Protein AF-A0A2Z6QZA8-F1 (afdb_monomer_lite)

pLDDT: mean 81.31, std 18.24, range [42.62, 97.81]

Organism: NCBI:txid94130

Structure (mmCIF, N/CA/C/O backbone):
data_AF-A0A2Z6QZA8-F1
#
_entry.id   AF-A0A2Z6QZA8-F1
#
loop_
_atom_site.group_PDB
_atom_site.id
_atom_site.type_symbol
_atom_site.label_atom_id
_atom_site.label_alt_id
_atom_site.label_comp_id
_atom_site.label_asym_id
_atom_site.label_entity_id
_atom_site.label_seq_id
_atom_site.pdbx_PDB_ins_code
_atom_site.Cartn_x
_atom_site.Cartn_y
_atom_site.Cartn_z
_atom_site.occupancy
_atom_site.B_iso_or_equiv
_atom_site.auth_seq_id
_atom_site.auth_comp_id
_atom_site.auth_asym_id
_atom_site.auth_atom_id
_atom_site.pdbx_PDB_model_num
ATOM 1 N N . MET A 1 1 ? -10.253 8.310 -7.031 1.00 84.69 1 MET A N 1
ATOM 2 C CA . MET A 1 1 ? -10.691 8.064 -5.637 1.00 84.69 1 MET A CA 1
ATOM 3 C C . MET A 1 1 ? -10.458 6.592 -5.333 1.00 84.69 1 MET A C 1
ATOM 5 O O . MET A 1 1 ? -10.666 5.814 -6.248 1.00 84.69 1 MET A O 1
ATOM 9 N N . TRP A 1 2 ? -9.974 6.225 -4.141 1.00 93.06 2 TRP A N 1
ATOM 10 C CA . TRP A 1 2 ? -9.737 4.814 -3.791 1.00 93.06 2 TRP A CA 1
ATOM 11 C C . TRP A 1 2 ? -11.050 4.126 -3.397 1.00 93.06 2 TRP A C 1
ATOM 13 O O . TRP A 1 2 ? -11.769 4.650 -2.540 1.00 93.06 2 TRP A O 1
ATOM 23 N N . THR A 1 3 ? -11.350 2.975 -3.994 1.00 94.88 3 THR A N 1
ATOM 24 C CA . THR A 1 3 ? -12.508 2.137 -3.651 1.00 94.88 3 THR A CA 1
ATOM 25 C C . THR A 1 3 ? -12.230 1.273 -2.420 1.00 94.88 3 THR A C 1
ATOM 27 O O . THR A 1 3 ? -11.092 1.153 -1.960 1.00 94.88 3 THR A O 1
ATOM 30 N N . TYR A 1 4 ? -13.277 0.675 -1.844 1.00 91.50 4 TYR A N 1
ATOM 31 C CA . TYR A 1 4 ? -13.115 -0.209 -0.687 1.00 91.50 4 TYR A CA 1
ATOM 32 C C . TYR A 1 4 ? -12.234 -1.421 -1.018 1.00 91.50 4 TYR A C 1
ATOM 34 O O . TYR A 1 4 ? -11.314 -1.718 -0.260 1.00 91.50 4 TYR A O 1
ATOM 42 N N . ASP A 1 5 ? -12.452 -2.058 -2.168 1.00 94.69 5 ASP A N 1
ATOM 43 C CA . ASP A 1 5 ? -11.716 -3.262 -2.564 1.00 94.69 5 ASP A CA 1
ATOM 44 C C . ASP A 1 5 ? -10.236 -2.976 -2.850 1.00 94.69 5 ASP A C 1
ATOM 46 O O . ASP A 1 5 ? -9.366 -3.767 -2.480 1.00 94.69 5 ASP A O 1
ATOM 50 N N . GLU A 1 6 ? -9.926 -1.814 -3.432 1.00 96.06 6 GLU A N 1
ATOM 51 C CA . GLU A 1 6 ? -8.546 -1.361 -3.642 1.00 96.06 6 GLU A CA 1
ATOM 52 C C . GLU A 1 6 ? -7.816 -1.133 -2.315 1.00 96.06 6 GLU A C 1
ATOM 54 O O . GLU A 1 6 ? -6.677 -1.572 -2.144 1.00 96.06 6 GLU A O 1
ATOM 59 N N . VAL A 1 7 ? -8.472 -0.472 -1.352 1.00 94.75 7 VAL A N 1
ATOM 60 C CA . VAL A 1 7 ? -7.892 -0.243 -0.020 1.00 94.75 7 VAL A CA 1
ATOM 61 C C . VAL A 1 7 ? -7.746 -1.556 0.744 1.00 94.75 7 VAL A C 1
ATOM 63 O O . VAL A 1 7 ? -6.718 -1.782 1.382 1.00 94.75 7 VAL A O 1
ATOM 66 N N . ARG A 1 8 ? -8.732 -2.453 0.650 1.00 93.81 8 ARG A N 1
ATOM 67 C CA . ARG A 1 8 ? -8.677 -3.777 1.274 1.00 93.81 8 ARG A CA 1
ATOM 68 C C . ARG A 1 8 ? -7.508 -4.590 0.726 1.00 93.81 8 ARG A C 1
ATOM 70 O O . ARG A 1 8 ? -6.765 -5.185 1.502 1.00 93.81 8 ARG A O 1
ATOM 77 N N . MET A 1 9 ? -7.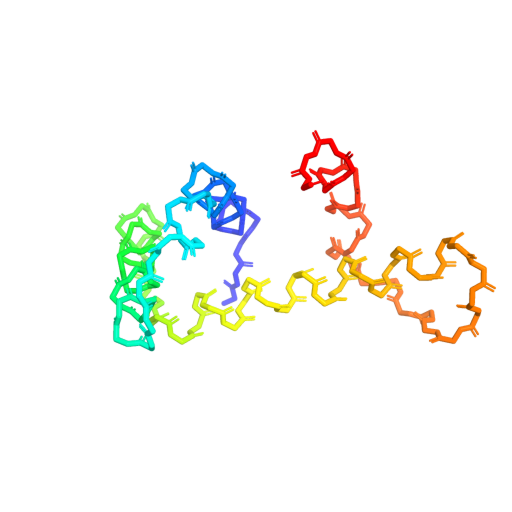291 -4.566 -0.590 1.00 96.44 9 MET A N 1
ATOM 78 C CA . MET A 1 9 ? -6.130 -5.205 -1.209 1.00 96.44 9 MET A CA 1
ATOM 79 C C . MET A 1 9 ? -4.812 -4.575 -0.737 1.00 96.44 9 MET A C 1
ATOM 81 O O . MET A 1 9 ? -3.903 -5.313 -0.370 1.00 96.44 9 MET A O 1
ATOM 85 N N . LEU A 1 10 ? -4.720 -3.241 -0.679 1.00 95.69 10 LEU A N 1
ATOM 86 C CA . LEU A 1 10 ? -3.539 -2.529 -0.174 1.00 95.69 10 LEU A CA 1
ATOM 87 C C . LEU A 1 10 ? -3.170 -2.966 1.253 1.00 95.69 10 LEU A C 1
ATOM 89 O O . LEU A 1 10 ? -2.008 -3.266 1.525 1.00 95.69 10 LEU A O 1
ATOM 93 N N . ILE A 1 11 ? -4.153 -3.031 2.154 1.00 93.12 11 ILE A N 1
ATOM 94 C CA . ILE A 1 11 ? -3.950 -3.462 3.545 1.00 93.12 11 ILE A CA 1
ATOM 95 C C . ILE A 1 11 ? -3.530 -4.933 3.600 1.00 93.12 11 ILE A C 1
ATOM 97 O O . ILE A 1 11 ? -2.589 -5.267 4.317 1.00 93.12 11 ILE A O 1
ATOM 101 N N . ASN A 1 12 ? -4.183 -5.807 2.833 1.00 93.62 12 ASN A N 1
ATOM 102 C CA . ASN A 1 12 ? -3.874 -7.237 2.826 1.00 93.62 12 ASN A CA 1
ATOM 103 C C . ASN A 1 12 ? -2.459 -7.524 2.320 1.00 93.62 12 ASN A C 1
ATOM 105 O O . ASN A 1 12 ? -1.740 -8.291 2.954 1.00 93.62 12 ASN A O 1
ATOM 109 N N . GLU A 1 13 ? -2.033 -6.887 1.226 1.00 94.44 13 GLU A N 1
ATOM 110 C CA . GLU A 1 13 ? -0.654 -6.998 0.737 1.00 94.44 13 GLU A CA 1
ATOM 111 C C . GLU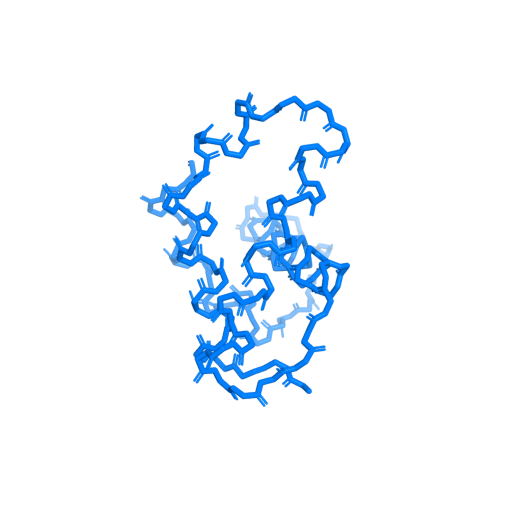 A 1 13 ? 0.336 -6.501 1.794 1.00 94.44 13 GLU A C 1
ATOM 113 O O . GLU A 1 13 ? 1.366 -7.128 2.038 1.00 94.44 13 GLU A O 1
ATOM 118 N N . ARG A 1 14 ? 0.002 -5.402 2.482 1.00 93.31 14 ARG A N 1
ATOM 119 C CA . ARG A 1 14 ? 0.880 -4.832 3.500 1.00 93.31 14 ARG A CA 1
ATOM 120 C C . ARG A 1 14 ? 0.989 -5.691 4.757 1.00 93.31 14 ARG A C 1
ATOM 122 O O . ARG A 1 14 ? 2.079 -5.750 5.315 1.00 93.31 14 ARG A O 1
ATOM 129 N N . LYS A 1 15 ? -0.096 -6.361 5.160 1.00 90.00 15 LYS A N 1
ATOM 130 C CA . LYS A 1 15 ? -0.127 -7.353 6.248 1.00 90.00 15 LYS A CA 1
ATOM 131 C C . LYS A 1 15 ? 0.641 -8.620 5.874 1.00 90.00 15 LYS A C 1
ATOM 133 O O . LYS A 1 15 ? 1.459 -9.083 6.660 1.00 90.00 15 LYS A O 1
ATOM 138 N N . LYS A 1 16 ? 0.405 -9.149 4.670 1.00 92.44 16 LYS A N 1
ATOM 139 C CA . LYS A 1 16 ? 1.046 -10.368 4.163 1.00 92.44 16 LYS A CA 1
ATOM 140 C C . LYS A 1 16 ? 2.566 -10.229 4.089 1.00 92.44 16 LYS A C 1
ATOM 142 O O . LYS A 1 16 ? 3.276 -11.105 4.563 1.00 92.44 16 LYS A O 1
ATOM 147 N N . ASP A 1 17 ? 3.047 -9.115 3.544 1.00 90.44 17 ASP A N 1
ATOM 148 C CA . ASP A 1 17 ? 4.479 -8.874 3.352 1.00 90.44 17 ASP A CA 1
ATOM 149 C C . ASP A 1 17 ? 5.045 -7.937 4.437 1.00 90.44 17 ASP A C 1
ATOM 151 O O . ASP A 1 17 ? 6.026 -7.231 4.196 1.00 90.44 17 ASP A O 1
ATOM 155 N N . ASN A 1 18 ? 4.432 -7.873 5.629 1.00 90.25 18 ASN A N 1
ATOM 156 C CA . ASN A 1 18 ? 4.833 -6.896 6.644 1.00 90.25 18 ASN A CA 1
ATOM 157 C C . ASN A 1 18 ? 6.265 -7.125 7.135 1.00 90.25 18 ASN A C 1
ATOM 159 O O . ASN A 1 18 ? 7.086 -6.209 7.093 1.00 90.25 18 ASN A O 1
ATOM 163 N N . GLU A 1 19 ? 6.574 -8.355 7.547 1.00 89.81 19 GLU A N 1
ATOM 164 C CA . GLU A 1 19 ? 7.917 -8.741 7.993 1.00 89.81 19 GLU A CA 1
ATOM 165 C C . GLU A 1 19 ? 8.955 -8.484 6.900 1.00 89.81 19 GLU A C 1
ATOM 167 O O . GLU A 1 19 ? 10.008 -7.904 7.160 1.00 89.81 19 GLU A O 1
ATOM 172 N N . HIS A 1 20 ? 8.616 -8.826 5.652 1.00 89.06 20 HIS A N 1
ATOM 173 C CA . HIS A 1 20 ? 9.476 -8.564 4.507 1.00 89.06 20 HIS A CA 1
ATOM 174 C C . HIS A 1 20 ? 9.719 -7.065 4.312 1.00 89.06 20 HIS A C 1
ATOM 176 O O . HIS A 1 20 ? 10.861 -6.642 4.192 1.00 89.06 20 HIS A O 1
ATOM 182 N N . TYR A 1 21 ? 8.680 -6.228 4.347 1.00 90.06 21 TYR A N 1
ATOM 183 C CA . TYR A 1 21 ? 8.843 -4.781 4.214 1.00 90.06 21 TYR A CA 1
ATOM 184 C C . TYR A 1 21 ? 9.737 -4.181 5.307 1.00 90.06 21 TYR A C 1
ATOM 186 O O . TYR A 1 21 ? 10.494 -3.241 5.045 1.00 90.06 21 TYR A O 1
ATOM 194 N N . HIS A 1 22 ? 9.641 -4.694 6.536 1.00 88.56 22 HIS A N 1
ATOM 195 C CA . HIS A 1 22 ? 10.487 -4.254 7.643 1.00 88.56 22 HIS A CA 1
ATOM 196 C C . HIS A 1 22 ? 11.927 -4.765 7.528 1.00 88.56 22 HIS A C 1
ATOM 198 O O . HIS A 1 22 ? 12.830 -4.069 7.991 1.00 88.56 22 HIS A O 1
ATOM 204 N N . SER A 1 23 ? 12.151 -5.904 6.865 1.00 91.25 23 SER A N 1
ATOM 205 C CA . SER A 1 23 ? 13.490 -6.417 6.559 1.00 91.25 23 SER A CA 1
ATOM 206 C C . SER A 1 23 ? 14.123 -5.804 5.306 1.00 91.25 23 SER A C 1
ATOM 208 O O . SER A 1 23 ? 15.338 -5.903 5.129 1.00 91.25 23 SER A O 1
ATOM 210 N N . LEU A 1 24 ? 13.343 -5.127 4.452 1.00 89.69 24 LEU A N 1
ATOM 211 C CA . LEU A 1 24 ? 13.891 -4.362 3.333 1.00 89.69 24 LEU A CA 1
ATOM 212 C C . LEU A 1 24 ? 14.871 -3.299 3.839 1.00 89.69 24 LEU A C 1
ATOM 214 O O . LEU A 1 24 ? 14.601 -2.572 4.800 1.00 89.69 24 LEU A O 1
ATOM 218 N N . GLY A 1 25 ? 15.976 -3.157 3.102 1.00 78.44 25 GLY A N 1
ATOM 219 C CA . GLY A 1 25 ? 16.922 -2.061 3.277 1.00 78.44 25 GLY A CA 1
ATOM 220 C C . GLY A 1 25 ? 16.272 -0.678 3.129 1.00 78.44 25 GLY A C 1
ATOM 221 O O . GLY A 1 25 ? 15.066 -0.533 2.913 1.00 78.44 25 GLY A O 1
ATOM 222 N N . GLY A 1 26 ? 17.091 0.366 3.256 1.00 81.31 26 GLY A N 1
ATOM 223 C CA . GLY A 1 26 ? 16.651 1.762 3.196 1.00 81.31 26 GLY A CA 1
ATOM 224 C C . GLY A 1 26 ? 15.928 2.178 1.900 1.00 81.31 26 GLY A C 1
ATOM 225 O O . GLY A 1 26 ? 15.545 1.371 1.057 1.00 81.31 26 GLY A O 1
ATOM 226 N N . GLY A 1 27 ? 15.730 3.489 1.748 1.00 81.25 27 GLY A N 1
ATOM 227 C CA . GLY A 1 27 ? 14.759 4.125 0.845 1.00 81.25 27 GLY A CA 1
ATOM 228 C C . GLY A 1 27 ? 14.492 3.470 -0.520 1.00 81.25 27 GLY A C 1
ATOM 229 O O . GLY A 1 27 ? 13.326 3.308 -0.869 1.00 81.25 27 GLY A O 1
ATOM 230 N N . SER A 1 28 ? 15.508 3.066 -1.287 1.00 89.88 28 SER A N 1
ATOM 231 C CA . SER A 1 28 ? 15.320 2.487 -2.630 1.00 89.88 28 SER A CA 1
ATOM 232 C C . SER A 1 28 ? 14.532 1.170 -2.626 1.00 89.88 28 SER A C 1
ATOM 234 O O . SER A 1 28 ? 13.610 1.009 -3.427 1.00 89.88 28 SER A O 1
ATOM 236 N N . CYS A 1 29 ? 14.817 0.255 -1.695 1.00 91.38 29 CYS A N 1
ATOM 237 C CA . CYS A 1 29 ? 14.149 -1.048 -1.615 1.00 91.38 29 CYS A CA 1
ATOM 238 C C . CYS A 1 29 ? 12.670 -0.899 -1.242 1.00 91.38 29 CYS A C 1
ATOM 240 O O . CYS A 1 29 ? 11.795 -1.492 -1.873 1.00 91.38 29 CYS A O 1
ATOM 242 N N . LYS A 1 30 ? 12.368 -0.030 -0.270 1.00 92.44 30 LYS A N 1
ATOM 243 C CA . LYS A 1 30 ? 10.983 0.277 0.119 1.00 92.44 30 LYS A CA 1
ATOM 244 C C . LYS A 1 30 ? 10.216 0.973 -1.004 1.00 92.44 30 LYS A C 1
ATOM 246 O O . LYS A 1 30 ? 9.040 0.686 -1.208 1.00 92.44 30 LYS A O 1
ATOM 251 N N . GLN A 1 31 ? 10.868 1.852 -1.769 1.00 94.19 31 GLN A N 1
ATOM 252 C CA . GLN A 1 31 ? 10.253 2.474 -2.945 1.00 94.19 31 GLN A CA 1
ATOM 253 C C . GLN A 1 31 ? 9.914 1.444 -4.027 1.00 94.19 31 GLN A C 1
ATOM 255 O O . GLN A 1 31 ? 8.815 1.500 -4.575 1.00 94.19 31 GLN A O 1
ATOM 260 N N . ALA A 1 32 ? 10.815 0.498 -4.309 1.00 95.00 32 ALA A N 1
ATOM 261 C CA . ALA A 1 32 ? 10.561 -0.588 -5.254 1.00 95.00 32 ALA A CA 1
ATOM 262 C C . ALA A 1 32 ? 9.392 -1.477 -4.799 1.00 95.00 32 ALA A C 1
ATOM 264 O O . ALA A 1 32 ? 8.533 -1.833 -5.607 1.00 95.00 32 ALA A O 1
ATOM 265 N N . TRP A 1 33 ? 9.301 -1.758 -3.498 1.00 95.69 33 TRP A N 1
ATOM 266 C CA . TRP A 1 33 ? 8.179 -2.501 -2.929 1.00 95.69 33 TRP A CA 1
ATOM 267 C C . TRP A 1 33 ? 6.843 -1.768 -3.126 1.00 95.69 33 TRP A C 1
ATOM 269 O O . TRP A 1 33 ? 5.893 -2.354 -3.644 1.00 95.69 33 TRP A O 1
ATOM 279 N N . TRP A 1 34 ? 6.777 -0.463 -2.835 1.00 97.06 34 TRP A N 1
ATOM 280 C CA . TRP A 1 34 ? 5.568 0.334 -3.089 1.00 97.06 34 TRP A CA 1
ATOM 281 C C . TRP A 1 34 ? 5.188 0.389 -4.572 1.00 97.06 34 TRP A C 1
ATOM 283 O O . TRP A 1 34 ? 4.001 0.373 -4.897 1.00 97.06 34 TRP A O 1
ATOM 293 N N . THR A 1 35 ? 6.172 0.416 -5.475 1.00 97.50 35 THR A N 1
ATOM 294 C CA . THR A 1 35 ? 5.930 0.300 -6.920 1.00 97.50 35 THR A CA 1
ATOM 295 C C . THR A 1 35 ? 5.277 -1.037 -7.267 1.00 97.50 35 THR A C 1
ATOM 297 O O . THR A 1 35 ? 4.303 -1.054 -8.015 1.00 97.50 35 THR A O 1
ATOM 300 N N . SER A 1 36 ? 5.765 -2.142 -6.696 1.00 96.81 36 SER A N 1
ATOM 301 C CA . SER A 1 36 ? 5.197 -3.481 -6.906 1.00 96.81 36 SER A CA 1
ATOM 302 C C . SER A 1 36 ? 3.745 -3.571 -6.426 1.00 96.81 36 SER A C 1
ATOM 304 O O . SER A 1 36 ? 2.877 -4.050 -7.155 1.00 96.81 36 SER A O 1
ATOM 306 N N . ILE A 1 37 ? 3.440 -3.034 -5.241 1.00 97.12 37 ILE A N 1
ATOM 307 C CA . ILE A 1 37 ? 2.062 -3.012 -4.729 1.00 97.12 37 ILE A CA 1
ATOM 308 C C . ILE A 1 37 ? 1.141 -2.172 -5.607 1.00 97.12 37 ILE A C 1
ATOM 310 O O . ILE A 1 37 ? 0.052 -2.627 -5.960 1.00 97.12 37 ILE A O 1
ATOM 314 N N . ALA A 1 38 ? 1.579 -0.974 -6.000 1.00 97.25 38 ALA A N 1
ATOM 315 C CA . ALA A 1 38 ? 0.806 -0.133 -6.903 1.00 97.25 38 ALA A CA 1
ATOM 316 C C . ALA A 1 38 ? 0.529 -0.863 -8.228 1.00 97.25 38 ALA A C 1
ATOM 318 O O . ALA A 1 38 ? -0.609 -0.877 -8.688 1.00 97.25 38 ALA A O 1
ATOM 319 N N . ALA A 1 39 ? 1.527 -1.551 -8.793 1.00 97.81 39 ALA A N 1
ATOM 320 C CA . ALA A 1 39 ? 1.369 -2.340 -10.012 1.00 97.81 39 ALA A CA 1
ATOM 321 C C . ALA A 1 39 ? 0.343 -3.478 -9.858 1.00 97.81 39 ALA A C 1
ATOM 323 O O . ALA A 1 39 ? -0.519 -3.628 -10.723 1.00 97.81 39 ALA A O 1
ATOM 324 N N . LYS A 1 40 ? 0.374 -4.233 -8.749 1.00 97.31 40 LYS A N 1
ATOM 325 C CA . LYS A 1 40 ? -0.611 -5.295 -8.464 1.00 97.31 40 LYS A CA 1
ATOM 326 C C . LYS A 1 40 ? -2.044 -4.752 -8.404 1.00 97.31 40 LYS A C 1
ATOM 328 O O . LYS A 1 40 ? -2.955 -5.339 -8.989 1.00 97.31 40 LYS A O 1
ATOM 333 N N . ILE A 1 41 ? -2.247 -3.628 -7.713 1.00 96.88 41 ILE A N 1
ATOM 334 C CA . ILE A 1 41 ? -3.560 -2.975 -7.588 1.00 96.88 41 ILE A CA 1
ATOM 335 C C . ILE A 1 41 ? -4.022 -2.462 -8.957 1.00 96.88 41 ILE A C 1
ATOM 337 O O . ILE A 1 41 ? -5.137 -2.763 -9.378 1.00 96.88 41 ILE A O 1
ATOM 341 N N . ASN A 1 42 ? -3.142 -1.775 -9.688 1.00 97.75 42 ASN A N 1
ATOM 342 C CA . ASN A 1 42 ? -3.416 -1.261 -11.031 1.00 97.75 42 ASN A CA 1
ATOM 343 C C . ASN A 1 42 ? -3.815 -2.369 -12.003 1.00 97.75 42 ASN A C 1
ATOM 345 O O . ASN A 1 42 ? -4.785 -2.228 -12.747 1.00 97.75 42 ASN A O 1
ATOM 349 N N . GLN A 1 43 ? -3.104 -3.498 -11.972 1.00 97.75 43 GLN A N 1
ATOM 350 C CA . GLN A 1 43 ? -3.402 -4.646 -12.818 1.00 97.75 43 GLN A CA 1
ATOM 351 C C . GLN A 1 43 ? -4.801 -5.204 -12.535 1.00 97.75 43 GLN A C 1
ATOM 353 O O . GLN A 1 43 ? -5.536 -5.512 -13.475 1.00 97.75 43 GLN A O 1
ATOM 358 N N . ARG A 1 44 ? -5.177 -5.321 -11.256 1.00 97.50 44 ARG A N 1
ATOM 359 C CA . ARG A 1 44 ? -6.458 -5.908 -10.847 1.00 97.50 44 ARG A CA 1
ATOM 360 C C . ARG A 1 44 ? -7.643 -4.981 -11.100 1.00 97.50 44 ARG A C 1
ATOM 362 O O . ARG A 1 44 ? -8.658 -5.431 -11.621 1.00 97.50 44 ARG A O 1
ATOM 369 N N . PHE A 1 45 ? -7.518 -3.710 -10.730 1.00 96.62 45 PHE A N 1
ATOM 370 C CA . PHE A 1 45 ? -8.626 -2.749 -10.732 1.00 96.62 45 PHE A CA 1
ATOM 371 C C . PHE A 1 45 ? -8.615 -1.804 -11.937 1.00 96.62 45 PHE A C 1
ATOM 373 O O . PHE A 1 45 ? -9.460 -0.920 -12.027 1.00 96.62 45 PHE A O 1
ATOM 380 N N . ARG A 1 46 ? -7.680 -1.994 -12.880 1.00 96.62 46 ARG A N 1
ATOM 381 C CA . ARG A 1 46 ? -7.498 -1.130 -14.062 1.00 96.62 46 ARG A CA 1
ATOM 382 C C . ARG A 1 46 ? -7.284 0.340 -13.684 1.00 96.62 46 ARG A C 1
ATOM 384 O O . ARG A 1 46 ? -7.763 1.245 -14.361 1.00 96.62 46 ARG A O 1
ATOM 391 N N . THR A 1 47 ? -6.548 0.565 -12.601 1.00 96.12 47 THR A N 1
ATOM 392 C CA . THR A 1 47 ? -6.165 1.894 -12.113 1.00 96.12 47 THR A CA 1
ATOM 393 C C . THR A 1 47 ? -4.733 2.248 -12.528 1.00 96.12 47 THR A C 1
ATOM 395 O O . THR A 1 47 ? -4.035 1.460 -13.167 1.00 96.12 47 THR A O 1
ATOM 398 N N . SER A 1 48 ? -4.292 3.465 -12.203 1.00 96.50 48 SER A N 1
ATOM 399 C CA . SER A 1 48 ? -2.974 3.997 -12.575 1.00 96.50 48 SER A CA 1
ATOM 400 C C . SER A 1 48 ? -2.260 4.650 -11.386 1.00 96.50 48 SER A C 1
ATOM 402 O O . SER A 1 48 ? -1.685 5.734 -11.505 1.00 96.50 48 SER A O 1
ATOM 404 N N . TYR A 1 49 ? -2.339 4.028 -10.210 1.00 97.25 49 TYR A N 1
ATOM 405 C CA . TYR A 1 49 ? -1.688 4.522 -9.006 1.00 97.25 49 TYR A CA 1
ATOM 406 C C . TYR A 1 49 ? -0.168 4.490 -9.118 1.00 97.25 49 TYR A C 1
ATOM 408 O O . TYR A 1 49 ? 0.427 3.537 -9.623 1.00 97.25 4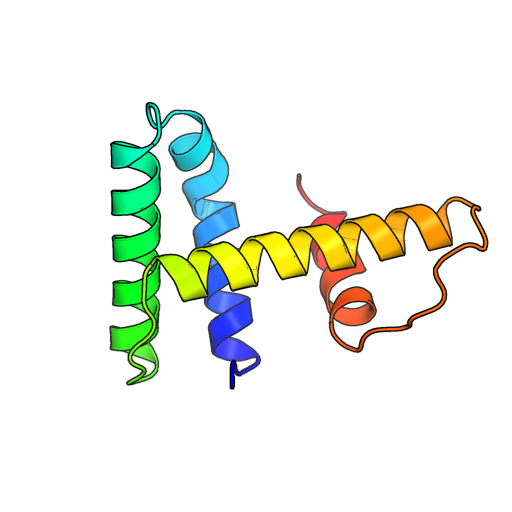9 TYR A O 1
ATOM 416 N N . THR A 1 50 ? 0.465 5.526 -8.581 1.00 97.56 50 THR A N 1
ATOM 417 C CA . THR A 1 50 ? 1.915 5.588 -8.410 1.00 97.56 50 THR A CA 1
ATOM 418 C C . THR A 1 50 ? 2.332 4.986 -7.070 1.00 97.56 50 THR A C 1
ATOM 420 O O . THR A 1 50 ? 1.540 4.888 -6.128 1.00 97.56 50 THR A O 1
ATOM 423 N N . ARG A 1 51 ? 3.624 4.661 -6.938 1.00 95.56 51 ARG A N 1
ATOM 424 C CA . ARG A 1 51 ? 4.213 4.234 -5.657 1.00 95.56 51 ARG A CA 1
ATOM 425 C C . ARG A 1 51 ? 3.970 5.236 -4.523 1.00 95.56 51 ARG A C 1
ATOM 427 O O . ARG A 1 51 ? 3.792 4.839 -3.376 1.00 95.56 51 ARG A O 1
ATOM 434 N N . TRP A 1 52 ? 3.959 6.531 -4.845 1.00 96.81 52 TRP A N 1
ATOM 435 C CA . TRP A 1 52 ? 3.727 7.599 -3.877 1.00 96.81 52 TRP A CA 1
ATOM 436 C C . TRP A 1 52 ? 2.290 7.572 -3.373 1.00 96.81 52 TRP A C 1
ATOM 438 O O . TRP A 1 52 ? 2.084 7.552 -2.169 1.00 96.81 52 TRP A O 1
ATOM 448 N N . GLN A 1 53 ? 1.319 7.448 -4.281 1.00 97.00 53 GLN A N 1
ATOM 449 C CA . GLN A 1 53 ? -0.100 7.371 -3.930 1.00 97.00 53 GLN A CA 1
ATOM 450 C C . GLN A 1 53 ? -0.421 6.134 -3.085 1.00 97.00 53 GLN A C 1
ATOM 452 O O . GLN A 1 53 ? -1.190 6.238 -2.135 1.00 97.00 53 GLN A O 1
ATOM 457 N N . ALA A 1 54 ? 0.172 4.976 -3.396 1.00 96.38 54 ALA A N 1
ATOM 458 C CA . ALA A 1 54 ? -0.018 3.762 -2.600 1.00 96.38 54 ALA A CA 1
ATOM 459 C C . ALA A 1 54 ? 0.574 3.906 -1.185 1.00 96.38 54 ALA A C 1
ATOM 461 O O . ALA A 1 54 ? -0.092 3.589 -0.199 1.00 96.38 54 ALA A O 1
ATOM 462 N N . SER A 1 55 ? 1.796 4.443 -1.087 1.00 95.75 55 SER A N 1
ATOM 463 C CA . SER A 1 55 ? 2.461 4.706 0.193 1.00 95.75 55 SER A CA 1
ATOM 464 C C . SER A 1 55 ? 1.689 5.725 1.031 1.00 95.75 55 SER A C 1
ATOM 466 O O . SER A 1 55 ? 1.357 5.454 2.182 1.00 95.75 55 SER A O 1
ATOM 468 N N . GLU A 1 56 ? 1.361 6.884 0.464 1.00 96.44 56 GLU A N 1
ATOM 469 C CA . GLU A 1 56 ? 0.625 7.953 1.142 1.00 96.44 56 GLU A CA 1
ATOM 470 C C . GLU A 1 56 ? -0.741 7.463 1.621 1.00 96.44 56 GLU A C 1
ATOM 472 O O . GLU A 1 56 ? -1.111 7.688 2.774 1.00 96.44 56 GLU A O 1
ATOM 477 N N . LYS A 1 57 ? -1.458 6.706 0.779 1.00 95.56 57 LYS A N 1
ATOM 478 C CA . LYS A 1 57 ? -2.745 6.126 1.154 1.00 95.56 57 LYS A CA 1
ATOM 479 C C . LYS A 1 57 ? -2.618 5.204 2.362 1.00 95.56 57 LYS A C 1
ATOM 481 O O . LYS A 1 57 ? -3.430 5.310 3.278 1.00 95.56 57 LYS A O 1
ATOM 486 N N . PHE A 1 58 ? -1.620 4.320 2.376 1.00 94.69 58 PHE A N 1
ATOM 487 C CA . PHE A 1 58 ? -1.412 3.400 3.490 1.00 94.69 58 PHE A CA 1
ATOM 488 C C . PHE A 1 58 ? -1.037 4.134 4.783 1.00 94.69 58 PHE A C 1
ATOM 490 O O . PHE A 1 58 ? -1.660 3.901 5.815 1.00 94.69 58 PHE A O 1
ATOM 497 N N . HIS A 1 59 ? -0.073 5.057 4.738 1.00 93.25 59 HIS A N 1
ATOM 498 C CA . HIS A 1 59 ? 0.323 5.819 5.927 1.00 93.25 59 HIS A CA 1
ATOM 499 C C . HIS A 1 59 ? -0.816 6.706 6.448 1.00 93.25 59 HIS A C 1
ATOM 501 O O . HIS A 1 59 ? -0.968 6.845 7.659 1.00 93.25 59 HIS A O 1
ATOM 507 N N . GLY A 1 60 ? -1.658 7.244 5.559 1.00 92.75 60 GLY A N 1
ATOM 508 C CA . GLY A 1 60 ? -2.887 7.937 5.942 1.00 92.75 60 GLY A CA 1
ATOM 509 C C . GLY A 1 60 ? -3.851 7.035 6.716 1.00 92.75 60 GLY A C 1
ATOM 510 O O . GLY A 1 60 ? -4.359 7.446 7.751 1.00 92.75 60 GLY A O 1
ATOM 511 N N . ILE A 1 61 ? -4.036 5.782 6.282 1.00 91.25 61 ILE A N 1
ATOM 512 C CA . ILE A 1 61 ? -4.869 4.799 6.998 1.00 91.25 61 ILE A CA 1
ATOM 513 C C . ILE A 1 61 ? -4.295 4.487 8.384 1.00 91.25 61 ILE A C 1
ATOM 515 O O . ILE A 1 61 ? -5.051 4.439 9.349 1.00 91.25 61 ILE A O 1
ATOM 519 N N . ILE A 1 62 ? -2.975 4.302 8.501 1.00 88.50 62 ILE A N 1
ATOM 520 C CA . ILE A 1 62 ? -2.325 4.075 9.802 1.00 88.50 62 ILE A CA 1
ATOM 521 C C . ILE A 1 62 ? -2.522 5.272 10.728 1.00 88.50 62 ILE A C 1
ATOM 523 O O . ILE A 1 62 ? -2.862 5.090 11.892 1.00 88.50 62 ILE A O 1
ATOM 527 N N . LYS A 1 63 ? -2.355 6.492 10.213 1.00 88.38 63 LYS A N 1
ATOM 528 C CA . LYS A 1 63 ? -2.570 7.711 10.992 1.00 88.38 63 LYS A CA 1
ATOM 529 C C . LYS A 1 63 ? -4.020 7.822 11.468 1.00 88.38 63 LYS A C 1
ATOM 531 O O . LYS A 1 63 ? -4.240 8.097 12.641 1.00 88.38 63 LYS A O 1
ATOM 536 N N . ASP A 1 64 ? -4.991 7.574 10.590 1.00 83.81 64 ASP A N 1
ATOM 537 C CA . ASP A 1 64 ? -6.417 7.574 10.944 1.00 83.81 64 ASP A CA 1
ATOM 538 C C . ASP A 1 64 ? -6.727 6.514 12.015 1.00 83.81 64 ASP A C 1
ATOM 540 O O . ASP A 1 64 ? -7.459 6.788 12.964 1.00 83.81 64 ASP A O 1
ATOM 544 N N . TYR A 1 65 ? -6.137 5.319 11.897 1.00 80.69 65 TYR A N 1
ATOM 545 C CA . TYR A 1 65 ? -6.260 4.257 12.897 1.00 80.69 65 TYR A CA 1
ATOM 546 C C . TYR A 1 65 ? -5.678 4.674 14.257 1.00 80.69 65 TYR A C 1
ATOM 548 O O . TYR A 1 65 ? -6.361 4.552 15.271 1.00 80.69 65 TYR A O 1
ATOM 556 N N . GLN A 1 66 ? -4.456 5.214 14.278 1.00 80.38 66 GLN A N 1
ATOM 557 C CA . GLN A 1 66 ? -3.794 5.676 15.503 1.00 80.38 66 GLN A CA 1
ATOM 558 C C . GLN A 1 66 ? -4.576 6.805 16.183 1.00 80.38 66 GLN A C 1
ATOM 560 O O . GLN A 1 66 ? -4.721 6.811 17.401 1.00 80.38 66 GLN A O 1
ATOM 565 N N . LEU A 1 67 ? -5.121 7.746 15.404 1.00 76.81 67 LEU A N 1
ATOM 566 C CA . LEU A 1 67 ? -5.974 8.815 15.929 1.00 76.81 67 LEU A CA 1
ATOM 567 C C . LEU A 1 67 ? -7.245 8.259 16.582 1.00 76.81 67 LEU A C 1
ATOM 569 O O . LEU A 1 67 ? -7.639 8.732 17.647 1.00 76.81 67 LEU A O 1
ATOM 573 N N . MET A 1 68 ? -7.857 7.231 15.988 1.00 74.56 68 MET A N 1
ATOM 574 C CA . MET A 1 68 ? -8.995 6.557 16.611 1.00 74.56 68 MET A CA 1
ATOM 575 C C . MET A 1 68 ? -8.604 5.823 17.891 1.00 74.56 68 MET A C 1
ATOM 577 O O . MET A 1 68 ? -9.274 5.991 18.905 1.00 74.56 68 MET A O 1
ATOM 581 N N . GLU A 1 69 ? -7.512 5.062 17.885 1.00 71.69 69 GLU A N 1
ATOM 582 C CA . GLU A 1 69 ? -7.017 4.351 19.068 1.00 71.69 69 GLU A CA 1
ATOM 583 C C . GLU A 1 69 ? -6.746 5.301 20.249 1.00 71.69 69 GLU A C 1
ATOM 585 O O . GLU A 1 69 ? -7.163 5.023 21.373 1.00 71.69 69 GLU A O 1
ATOM 590 N N . LEU A 1 70 ? -6.148 6.469 19.990 1.00 66.38 70 LEU A N 1
ATOM 591 C CA . LEU A 1 70 ? -5.952 7.520 20.996 1.00 66.38 70 LEU A CA 1
ATOM 592 C C . LEU A 1 70 ? -7.279 8.090 21.520 1.00 66.38 70 LEU A C 1
ATOM 594 O O . LEU A 1 70 ? -7.421 8.317 22.722 1.00 66.38 70 LEU A O 1
ATOM 598 N N . SER A 1 71 ? -8.269 8.278 20.641 1.00 60.53 71 SER A N 1
ATOM 599 C CA . SER A 1 71 ? -9.594 8.770 21.039 1.00 60.53 71 SER A CA 1
ATOM 600 C C . SER A 1 71 ? -10.377 7.767 21.900 1.00 60.53 71 SER A C 1
ATOM 602 O O . SER A 1 71 ? -11.102 8.177 22.805 1.00 60.53 71 SER A O 1
ATOM 604 N N . PHE A 1 72 ? -10.189 6.459 21.680 1.00 58.91 72 PHE A N 1
ATOM 605 C CA . PHE A 1 72 ? -10.789 5.398 22.497 1.00 58.91 72 PHE A CA 1
ATOM 606 C C . PHE A 1 72 ? -10.079 5.212 23.848 1.00 58.91 72 PHE A C 1
ATOM 608 O O . PHE A 1 72 ? -10.736 4.876 24.831 1.00 58.91 72 PHE A O 1
ATOM 615 N N . ASN A 1 73 ? -8.768 5.471 23.920 1.00 59.81 73 ASN A N 1
ATOM 616 C CA . ASN A 1 73 ? -7.962 5.333 25.140 1.00 59.81 73 ASN A CA 1
ATOM 617 C C . ASN A 1 73 ? -7.976 6.568 26.067 1.00 59.81 73 ASN A C 1
ATOM 619 O O . ASN A 1 73 ? -7.266 6.575 27.072 1.00 59.81 73 ASN A O 1
ATOM 623 N N . GLY A 1 74 ? -8.812 7.577 25.791 1.00 53.00 74 GLY A N 1
ATOM 624 C CA . GLY A 1 74 ? -9.153 8.616 26.771 1.00 53.00 74 GLY A CA 1
ATOM 625 C C . GLY A 1 74 ? -8.594 10.019 26.531 1.00 53.00 74 GLY A C 1
ATOM 626 O O . GLY A 1 74 ? -8.637 10.821 27.460 1.00 53.00 74 GLY A O 1
ATOM 627 N N . ASP A 1 75 ? -8.131 10.364 25.324 1.00 48.88 75 ASP A N 1
ATOM 628 C CA . ASP A 1 75 ? -7.751 11.749 25.007 1.00 48.88 75 ASP A CA 1
ATOM 629 C C . ASP A 1 75 ? -8.770 12.393 24.044 1.00 48.88 75 ASP A C 1
ATOM 631 O O . ASP A 1 75 ? -8.794 12.136 22.838 1.00 48.88 75 ASP A O 1
ATOM 635 N N . GLN A 1 76 ? -9.664 13.232 24.584 1.00 47.06 76 GLN A N 1
ATOM 636 C CA . GLN A 1 76 ? -10.705 13.973 23.850 1.00 47.06 76 GLN A CA 1
ATOM 637 C C . GLN A 1 76 ? -10.124 15.137 23.020 1.00 47.06 76 GLN A C 1
ATOM 639 O O . GLN A 1 76 ? -10.590 16.276 23.087 1.00 47.06 76 GLN A O 1
ATOM 644 N N . ARG A 1 77 ? -9.098 14.883 22.206 1.00 43.03 77 ARG A N 1
ATOM 645 C CA . ARG A 1 77 ? -8.528 15.870 21.277 1.00 43.03 77 ARG A CA 1
ATOM 646 C C . ARG A 1 77 ? -8.332 15.275 19.893 1.00 43.03 77 ARG A C 1
ATOM 648 O O . ARG A 1 77 ? -7.224 15.122 19.397 1.00 43.03 77 ARG A O 1
ATOM 655 N N . GLY A 1 78 ? -9.450 14.975 19.246 1.00 42.62 78 GLY A N 1
ATOM 656 C CA . GLY A 1 78 ? -9.438 14.579 17.841 1.00 42.62 78 GLY A CA 1
ATOM 657 C C . GLY A 1 78 ? -10.692 13.853 17.404 1.00 42.62 78 GLY A C 1
ATOM 658 O O . GLY A 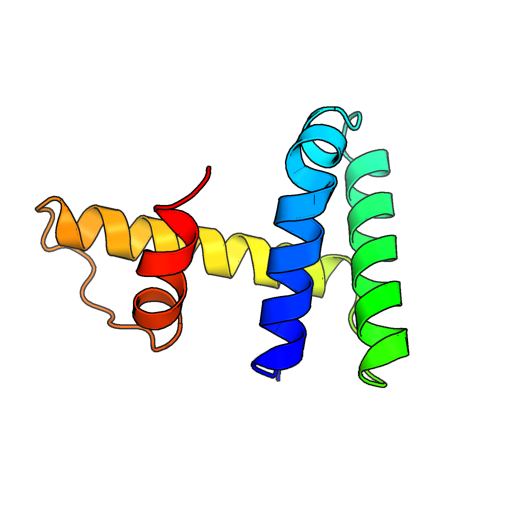1 78 ? -10.599 12.868 16.685 1.00 42.62 78 GLY A O 1
ATOM 659 N N . SER A 1 79 ? -11.863 14.319 17.843 1.00 47.41 79 SER A N 1
ATOM 660 C CA . SER A 1 79 ? -13.151 13.881 17.304 1.00 47.41 79 SER A CA 1
ATOM 661 C C . SER A 1 79 ? -13.266 14.317 15.838 1.00 47.41 79 SER A C 1
ATOM 663 O O . SER A 1 79 ? -13.906 15.315 15.508 1.00 47.41 79 SER A O 1
ATOM 665 N N . SER A 1 80 ? -12.652 13.565 14.937 1.00 46.72 80 SER A N 1
ATOM 666 C CA . SER A 1 80 ? -13.131 13.442 13.571 1.00 46.72 80 SER A CA 1
ATOM 667 C C . SER A 1 80 ? -13.362 11.958 13.325 1.00 46.72 80 SER A C 1
ATOM 669 O O . SER A 1 80 ? -12.457 11.205 12.979 1.00 46.72 80 SER A O 1
ATOM 671 N N . GLN A 1 81 ? -14.604 11.524 13.556 1.00 49.78 81 GLN A N 1
ATOM 672 C CA . GLN A 1 81 ? -15.111 10.236 13.089 1.00 49.78 81 GLN A CA 1
ATOM 673 C C . GLN A 1 81 ? -14.959 10.187 11.563 1.00 49.78 81 GLN A C 1
ATOM 675 O O . GLN A 1 81 ? -15.851 10.577 10.809 1.00 49.78 81 GLN A O 1
ATOM 680 N N . THR A 1 82 ? -13.795 9.772 11.071 1.00 55.22 82 THR A N 1
ATOM 681 C CA . THR A 1 82 ? -13.617 9.522 9.648 1.00 55.22 82 THR A CA 1
ATOM 682 C C . THR A 1 82 ? -14.202 8.147 9.353 1.00 55.22 82 THR A C 1
ATOM 684 O O . THR A 1 82 ? -13.931 7.168 10.046 1.00 55.22 82 THR A O 1
ATOM 687 N N . ARG A 1 83 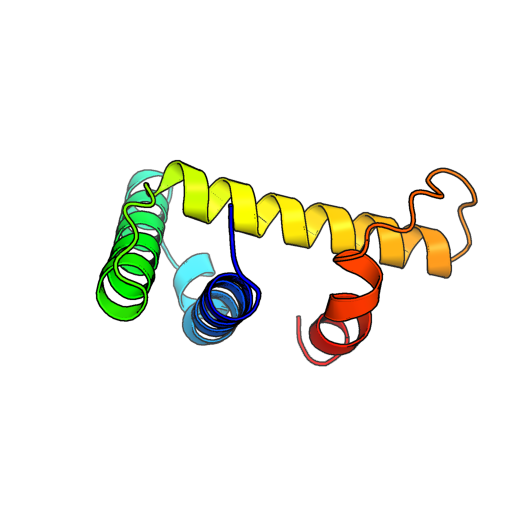? -14.993 8.042 8.281 1.00 56.22 83 ARG A N 1
ATOM 688 C CA . ARG A 1 83 ? -15.635 6.788 7.836 1.00 56.22 83 ARG A CA 1
ATOM 689 C C . ARG A 1 83 ? -14.654 5.610 7.672 1.00 56.22 83 ARG A C 1
ATOM 691 O O . ARG A 1 83 ? -15.074 4.459 7.615 1.00 56.22 83 ARG A O 1
ATOM 698 N N . ASN A 1 84 ? -13.356 5.892 7.545 1.00 53.69 84 ASN A N 1
ATOM 699 C CA . ASN A 1 84 ? -12.309 4.880 7.437 1.00 53.69 84 ASN A CA 1
ATOM 700 C C . ASN A 1 84 ? -11.855 4.350 8.802 1.00 53.69 84 ASN A C 1
ATOM 702 O O . ASN A 1 84 ? -11.655 3.144 8.918 1.00 53.69 84 ASN A O 1
ATOM 706 N N . GLY A 1 85 ? -11.689 5.199 9.819 1.00 54.44 85 GLY A N 1
ATOM 707 C CA . GLY A 1 85 ? -11.139 4.741 11.096 1.00 54.44 85 GLY A CA 1
ATOM 708 C C . GLY A 1 85 ? -12.082 3.782 11.835 1.00 54.44 85 GLY A C 1
ATOM 709 O O . GLY A 1 85 ? -11.609 2.767 12.337 1.00 54.44 85 GLY A O 1
ATOM 710 N N . GLU A 1 86 ? -13.406 4.006 11.802 1.00 58.69 86 GLU A N 1
ATOM 711 C CA . GLU A 1 86 ? -14.380 3.075 12.410 1.00 58.69 86 GLU A CA 1
ATOM 712 C C . GLU A 1 86 ? -14.300 1.694 11.751 1.00 58.69 86 GLU A C 1
ATOM 714 O O . GLU A 1 86 ? -14.406 0.659 12.405 1.00 58.69 86 GLU A O 1
ATOM 719 N N . ARG A 1 87 ? -14.063 1.675 10.436 1.00 62.56 87 ARG A N 1
ATOM 720 C CA . ARG A 1 87 ? -14.086 0.454 9.632 1.00 62.56 87 ARG A CA 1
ATOM 721 C C . ARG A 1 87 ? -12.843 -0.410 9.812 1.00 62.56 87 ARG A C 1
ATOM 723 O O . ARG A 1 87 ? -12.947 -1.628 9.717 1.00 62.56 87 ARG A O 1
ATOM 730 N N . TYR A 1 88 ? -11.685 0.200 10.053 1.00 60.91 88 TYR A N 1
ATOM 731 C CA . TYR A 1 88 ? -10.424 -0.532 10.177 1.00 60.91 88 TYR A CA 1
ATOM 732 C C . TYR A 1 88 ? -9.985 -0.769 11.627 1.00 60.91 88 TYR A C 1
ATOM 734 O O . TYR A 1 88 ? -9.133 -1.627 11.843 1.00 60.91 88 TYR A O 1
ATOM 742 N N . HIS A 1 89 ? -10.584 -0.103 12.623 1.00 57.69 89 HIS A N 1
ATOM 743 C CA . HIS A 1 89 ? -10.241 -0.292 14.040 1.00 57.69 89 HIS A CA 1
ATOM 744 C C . HIS A 1 89 ? -10.291 -1.768 14.486 1.00 57.69 89 HIS A C 1
ATOM 746 O O . HIS A 1 89 ? -9.352 -2.259 15.111 1.00 57.69 89 HIS A O 1
ATOM 752 N N . LEU A 1 90 ? -11.328 -2.512 14.083 1.00 55.91 90 LEU A N 1
ATOM 753 C CA . LEU A 1 90 ? -11.452 -3.944 14.390 1.00 55.91 90 LEU A CA 1
ATOM 754 C C . LEU A 1 90 ? -10.386 -4.805 13.690 1.00 55.91 90 LEU A C 1
ATOM 756 O O . LEU A 1 90 ? -9.911 -5.780 14.260 1.00 55.91 90 LEU A O 1
ATOM 760 N N . GLU A 1 91 ? -9.971 -4.440 12.475 1.00 55.84 91 GLU A N 1
ATOM 761 C CA . GLU A 1 91 ? -9.014 -5.229 11.690 1.00 55.84 91 GLU A CA 1
ATOM 762 C C . GLU A 1 91 ? -7.554 -5.024 12.112 1.00 55.84 91 GLU A C 1
ATOM 764 O O . GLU A 1 91 ? -6.706 -5.866 11.805 1.00 55.84 91 GLU A O 1
ATOM 769 N N . PHE A 1 92 ? -7.230 -3.899 12.746 1.00 58.97 92 PHE A N 1
ATOM 770 C CA . PHE A 1 92 ? -5.884 -3.612 13.249 1.00 58.97 92 PHE A CA 1
ATOM 771 C C . PHE A 1 92 ? -5.643 -4.224 14.638 1.00 58.97 92 PHE A C 1
ATOM 773 O O . PHE A 1 92 ? -4.522 -4.644 14.912 1.00 58.97 92 PHE A O 1
ATOM 780 N N . ARG A 1 93 ? -6.695 -4.392 15.456 1.00 54.94 93 ARG A N 1
ATOM 781 C CA . ARG A 1 93 ? -6.620 -5.026 16.787 1.00 54.94 93 ARG A CA 1
ATOM 782 C C . ARG A 1 93 ? -6.169 -6.491 16.752 1.00 54.94 93 AR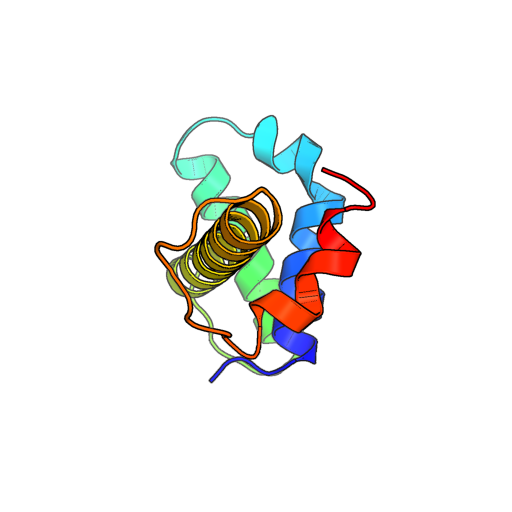G A C 1
ATOM 784 O O . ARG A 1 93 ? -5.611 -6.982 17.725 1.00 54.94 93 ARG A O 1
ATOM 791 N N . GLU A 1 94 ? -6.410 -7.194 15.645 1.00 52.16 94 GLU A N 1
ATOM 792 C CA . GLU A 1 94 ? -6.128 -8.631 15.536 1.00 52.16 94 GLU A CA 1
ATOM 793 C C . GLU A 1 94 ? -4.733 -9.002 15.016 1.00 52.16 94 GLU A C 1
ATOM 795 O O . GLU A 1 94 ? -4.442 -10.194 15.001 1.00 52.16 94 GLU A O 1
ATOM 800 N N . ARG A 1 95 ? -3.876 -8.050 14.604 1.00 47.62 95 ARG A N 1
ATOM 801 C CA . ARG A 1 95 ? -2.413 -8.238 14.429 1.00 47.62 95 ARG A CA 1
ATOM 802 C C . ARG A 1 95 ? -1.777 -7.009 13.779 1.00 47.62 95 ARG A C 1
ATOM 804 O O . ARG A 1 95 ? -1.742 -6.892 12.549 1.00 47.62 95 ARG A O 1
ATOM 811 N N . PHE A 1 96 ? -1.235 -6.152 14.632 1.00 44.38 96 PHE A N 1
ATOM 812 C CA . PHE A 1 96 ? 0.139 -5.667 14.531 1.00 44.38 96 PHE A CA 1
ATOM 813 C C . PHE A 1 96 ? 0.838 -5.981 15.850 1.00 44.38 96 PHE A C 1
ATOM 815 O O . PHE A 1 96 ? 0.134 -5.972 16.884 1.00 44.38 96 PHE A O 1
#

Sequence (96 aa):
MWTYDEVRMLINERKKDNEHYHSLGGGSCKQAWWTSIAAKINQRFRTSYTRWQASEKFHGIIKDYQLMELSFNGDQRGSSQTRNGERYHLEFRERF

Foldseek 3Di:
DDDPVLVVLLVVLCVVCVVVLVVFDDDPRNLVVLQVSQVVSCVVVVDDDHSVRSVVSVVVLVVLQVLVVVCVVDDPDDPDPDVRNVVCNVVPVVDD

Secondary structure (DSSP, 8-state):
---HHHHHHHHHHHHHTHHHHHHS-SHHHHHHHHHHHHHHHHHHHT----HHHHHHHHHHHHHHHHHHHHHHTT--S-----TTHHHHHHHHHT--

Radius of gyration: 14.34 Å; chains: 1; bounding box: 33×26×41 Å